Protein AF-A0A842QSG5-F1 (afdb_monomer_lite)

Secondary structure (DSSP, 8-state):
-HHHHHHHHHHHHHHHHHHHHHHHHHHHHHTT----SSHHHHHHHHHH-TTS-HHHHHHHHHHHHHHHHT----S-S--------

Sequence (85 aa):
MVETDMANVNNMRADQIQRLVRSTKKYAAIKNKKITTVDPIIRVCKKMYPTITYRELMELSQTTLRIILGETATSNYQTTLLTHL

Structure (mmCIF, N/CA/C/O backbone):
data_AF-A0A842QSG5-F1
#
_entry.id   AF-A0A842QSG5-F1
#
loop_
_atom_site.group_PDB
_atom_site.id
_atom_site.type_symbol
_atom_site.label_atom_id
_atom_site.label_alt_id
_atom_site.label_comp_id
_atom_site.label_asym_id
_atom_site.label_entity_id
_atom_site.label_seq_id
_atom_site.pdbx_PDB_ins_code
_atom_site.Cartn_x
_atom_site.Cartn_y
_atom_site.Cartn_z
_atom_site.occupancy
_atom_site.B_iso_or_equiv
_atom_site.auth_seq_id
_atom_site.auth_comp_id
_atom_site.auth_asym_id
_atom_site.auth_atom_id
_atom_site.pdbx_PDB_model_num
ATOM 1 N N . MET A 1 1 ? 9.735 16.513 -27.060 1.00 54.66 1 MET A N 1
ATOM 2 C CA . MET A 1 1 ? 9.126 15.166 -26.933 1.00 54.66 1 MET A CA 1
ATOM 3 C C . MET A 1 1 ? 9.381 14.499 -25.581 1.00 54.66 1 MET A C 1
ATOM 5 O O . MET A 1 1 ? 8.525 13.742 -25.167 1.00 54.66 1 MET A O 1
ATOM 9 N N . VAL A 1 2 ? 10.472 14.788 -24.857 1.00 58.62 2 VAL A N 1
ATOM 10 C CA . VAL A 1 2 ? 10.794 14.097 -23.584 1.00 58.62 2 VAL A CA 1
ATOM 11 C C . VAL A 1 2 ? 9.914 14.536 -22.390 1.00 58.62 2 VAL A C 1
ATOM 13 O O . VAL A 1 2 ? 9.669 13.757 -21.473 1.00 58.62 2 VAL A O 1
ATOM 16 N N . GLU A 1 3 ? 9.391 15.765 -22.394 1.00 54.09 3 GLU A N 1
ATOM 17 C CA . GLU A 1 3 ? 8.605 16.308 -21.268 1.00 54.09 3 GLU A CA 1
ATOM 18 C C . GLU A 1 3 ? 7.206 15.687 -21.134 1.00 54.09 3 GLU A C 1
ATOM 20 O O . GLU A 1 3 ? 6.720 15.477 -20.022 1.00 54.09 3 GLU A O 1
ATOM 25 N N . THR A 1 4 ? 6.567 15.340 -22.255 1.00 61.69 4 THR A N 1
ATOM 26 C CA . THR A 1 4 ? 5.223 14.740 -22.270 1.00 61.69 4 THR A CA 1
ATOM 27 C C . THR A 1 4 ? 5.231 13.329 -21.673 1.00 61.69 4 THR A C 1
ATOM 29 O O . THR A 1 4 ? 4.313 12.959 -20.941 1.00 61.69 4 THR A O 1
ATOM 32 N N . ASP A 1 5 ? 6.300 12.568 -21.908 1.00 60.03 5 ASP A N 1
ATOM 33 C CA . ASP A 1 5 ? 6.442 11.203 -21.396 1.00 60.03 5 ASP A CA 1
ATOM 34 C C . ASP A 1 5 ? 6.694 11.184 -19.882 1.00 60.03 5 ASP A C 1
ATOM 36 O O . ASP A 1 5 ? 6.083 10.394 -19.159 1.00 60.03 5 ASP A O 1
ATOM 40 N N . MET A 1 6 ? 7.520 12.103 -19.368 1.00 61.03 6 MET A N 1
ATOM 41 C CA . MET A 1 6 ? 7.763 12.226 -17.924 1.00 61.03 6 MET A CA 1
ATOM 42 C C . MET A 1 6 ? 6.506 12.633 -17.146 1.00 61.03 6 MET A C 1
ATOM 44 O O . MET A 1 6 ? 6.231 12.069 -16.083 1.00 61.03 6 MET A O 1
ATOM 48 N N . ALA A 1 7 ? 5.713 13.569 -17.674 1.00 60.84 7 ALA A N 1
ATOM 49 C CA . ALA A 1 7 ? 4.451 13.970 -17.054 1.00 60.84 7 ALA A CA 1
ATOM 50 C C . ALA A 1 7 ? 3.458 12.795 -16.973 1.00 60.84 7 ALA A C 1
ATOM 52 O O . ALA A 1 7 ? 2.832 12.572 -15.934 1.00 60.84 7 ALA A O 1
ATOM 53 N N . ASN A 1 8 ? 3.368 11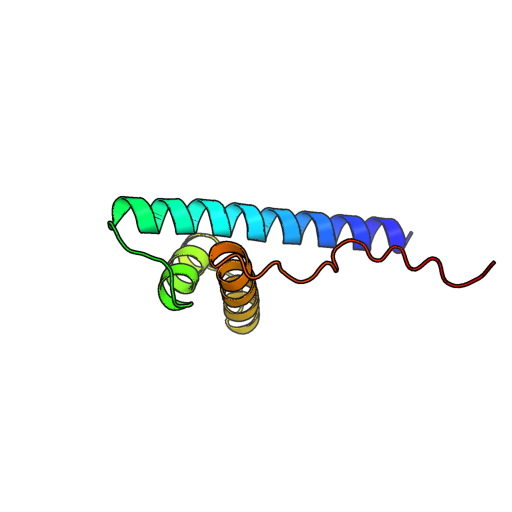.991 -18.035 1.00 60.84 8 ASN A N 1
ATOM 54 C CA . ASN A 1 8 ? 2.489 10.824 -18.078 1.00 60.84 8 ASN A CA 1
ATOM 55 C C . ASN A 1 8 ? 2.901 9.743 -17.070 1.00 60.84 8 ASN A C 1
ATOM 57 O O . ASN A 1 8 ? 2.052 9.236 -16.333 1.00 60.84 8 ASN A O 1
ATOM 61 N N . VAL A 1 9 ? 4.197 9.435 -16.969 1.00 65.62 9 VAL A N 1
ATOM 62 C CA . VAL A 1 9 ? 4.719 8.460 -15.993 1.00 65.62 9 VAL A CA 1
ATOM 63 C C . VAL A 1 9 ? 4.446 8.911 -14.553 1.00 65.62 9 VAL A C 1
ATOM 65 O O . VAL A 1 9 ? 4.023 8.103 -13.718 1.00 65.62 9 VAL A O 1
ATOM 68 N N . ASN A 1 10 ? 4.613 10.204 -14.264 1.00 72.56 10 ASN A N 1
ATOM 69 C CA . ASN A 1 10 ? 4.327 10.764 -12.942 1.00 72.56 10 ASN A CA 1
ATOM 70 C C . ASN A 1 10 ? 2.840 10.653 -12.576 1.00 72.56 10 ASN A C 1
ATOM 72 O O . ASN A 1 10 ? 2.513 10.233 -11.463 1.00 72.56 10 ASN A O 1
ATOM 76 N N . ASN A 1 11 ? 1.942 10.942 -13.521 1.00 71.69 11 ASN A N 1
ATOM 77 C CA . ASN A 1 11 ? 0.498 10.811 -13.321 1.00 71.69 11 ASN A CA 1
ATOM 78 C C . ASN A 1 11 ? 0.084 9.353 -13.073 1.00 71.69 11 ASN A C 1
ATOM 80 O O . ASN A 1 11 ? -0.668 9.066 -12.139 1.00 71.69 11 ASN A O 1
ATOM 84 N N . M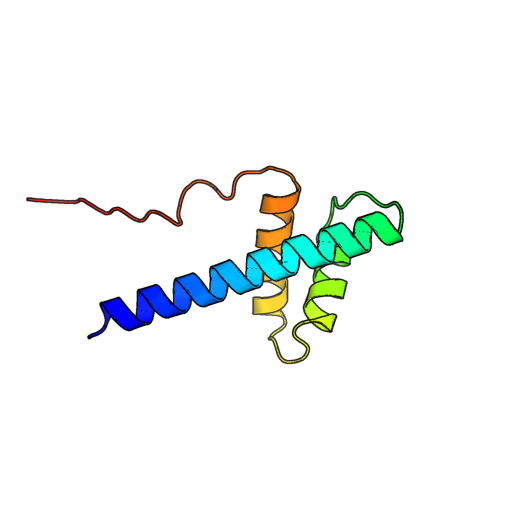ET A 1 12 ? 0.635 8.408 -13.842 1.00 76.56 12 MET A N 1
ATOM 85 C CA . MET A 1 12 ? 0.365 6.980 -13.649 1.00 76.56 12 MET A CA 1
ATOM 86 C C . MET A 1 12 ? 0.792 6.499 -12.257 1.00 76.56 12 MET A C 1
ATOM 88 O O . MET A 1 12 ? 0.052 5.756 -11.602 1.00 76.56 12 MET A O 1
ATOM 92 N N . ARG A 1 13 ? 1.961 6.943 -11.780 1.00 80.06 13 ARG A N 1
ATOM 93 C CA . ARG A 1 13 ? 2.479 6.582 -10.454 1.00 80.06 13 ARG A CA 1
ATOM 94 C C . ARG A 1 13 ? 1.644 7.197 -9.329 1.00 80.06 13 ARG A C 1
ATOM 96 O O . ARG A 1 13 ? 1.338 6.510 -8.351 1.00 80.06 13 ARG A O 1
ATOM 103 N N . ALA A 1 14 ? 1.220 8.451 -9.478 1.00 82.06 14 ALA A N 1
ATOM 104 C CA . ALA A 1 14 ? 0.333 9.113 -8.524 1.00 82.06 14 ALA A CA 1
ATOM 105 C C . ALA A 1 14 ? -1.009 8.371 -8.395 1.00 82.06 14 ALA A C 1
ATOM 107 O O . ALA A 1 14 ? -1.452 8.069 -7.282 1.00 82.06 14 ALA A O 1
ATOM 108 N N . ASP A 1 15 ? -1.607 7.981 -9.520 1.00 87.69 15 ASP A N 1
ATOM 109 C CA . ASP A 1 15 ? -2.845 7.203 -9.541 1.00 87.69 15 ASP A CA 1
ATOM 110 C C . ASP A 1 15 ? -2.690 5.828 -8.877 1.00 87.69 15 ASP A C 1
ATOM 112 O O . ASP A 1 15 ? -3.570 5.381 -8.131 1.00 87.69 15 ASP A O 1
ATOM 116 N N . GLN A 1 16 ? -1.575 5.134 -9.129 1.00 88.44 16 GLN A N 1
ATOM 117 C CA . GLN A 1 16 ? -1.268 3.853 -8.485 1.00 88.44 16 GLN A CA 1
ATOM 118 C C . GLN A 1 16 ? -1.204 3.987 -6.959 1.00 88.44 16 GLN A C 1
ATOM 120 O O . GLN A 1 16 ? -1.794 3.163 -6.250 1.00 88.44 16 GLN A O 1
ATOM 125 N N . ILE A 1 17 ? -0.549 5.039 -6.458 1.00 90.25 17 ILE A N 1
ATOM 126 C CA . ILE A 1 17 ? -0.454 5.337 -5.025 1.00 90.25 17 ILE A CA 1
ATOM 127 C C . ILE A 1 17 ? -1.841 5.646 -4.452 1.00 90.25 17 ILE A C 1
ATOM 129 O O . ILE A 1 17 ? -2.226 5.063 -3.439 1.00 90.25 17 ILE A O 1
ATOM 133 N N . GLN A 1 18 ? -2.641 6.494 -5.106 1.00 91.19 18 GLN A N 1
ATOM 134 C CA . GLN A 1 18 ? -3.992 6.805 -4.628 1.00 91.19 18 GLN A CA 1
ATOM 135 C C . GLN A 1 18 ? -4.883 5.558 -4.556 1.00 91.19 18 GLN A C 1
ATOM 137 O O . GLN A 1 18 ? -5.597 5.356 -3.566 1.00 91.19 18 GLN A O 1
ATOM 142 N N . ARG A 1 19 ? -4.826 4.691 -5.576 1.00 93.38 19 ARG A N 1
ATOM 143 C CA . ARG A 1 19 ? -5.546 3.409 -5.582 1.00 93.38 19 ARG A CA 1
ATOM 144 C C . ARG A 1 19 ? -5.098 2.504 -4.434 1.00 93.38 19 ARG A C 1
ATOM 146 O O . ARG A 1 19 ? -5.947 1.885 -3.780 1.00 93.38 19 ARG A O 1
ATOM 153 N N . LEU A 1 20 ? -3.797 2.460 -4.151 1.00 94.38 20 LEU A N 1
ATOM 154 C CA . LEU A 1 20 ? -3.238 1.672 -3.055 1.00 94.38 20 LEU A CA 1
ATOM 155 C C . LEU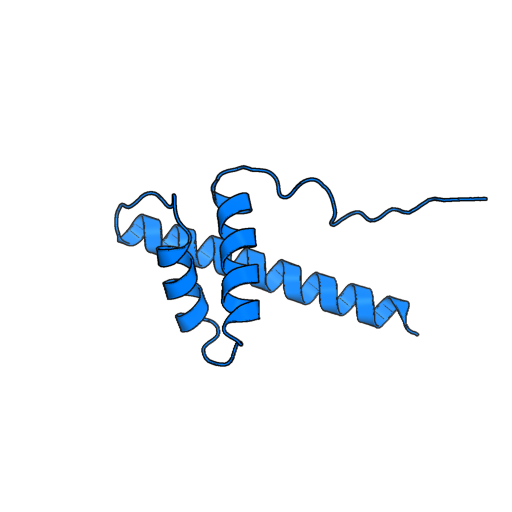 A 1 20 ? -3.650 2.224 -1.679 1.00 94.38 20 LEU A C 1
ATOM 157 O O . LEU A 1 20 ? -4.064 1.449 -0.813 1.00 94.38 20 LEU A O 1
ATOM 161 N N . VAL A 1 21 ? -3.649 3.548 -1.492 1.00 93.44 21 VAL A N 1
ATOM 162 C CA . VAL A 1 21 ? -4.139 4.212 -0.269 1.00 93.44 21 VAL A CA 1
ATOM 163 C C . VAL A 1 21 ? -5.603 3.853 -0.009 1.00 93.44 21 VAL A C 1
ATOM 165 O O . VAL A 1 21 ? -5.939 3.389 1.083 1.00 93.44 21 VAL A O 1
ATOM 168 N N . ARG A 1 22 ? -6.482 4.019 -1.008 1.00 94.50 22 ARG A N 1
ATOM 169 C CA . ARG A 1 22 ? -7.920 3.710 -0.878 1.00 94.50 22 ARG A CA 1
ATOM 170 C C . ARG A 1 22 ? -8.145 2.242 -0.511 1.00 94.50 22 ARG A C 1
ATOM 172 O O . ARG A 1 22 ? -8.903 1.942 0.412 1.00 94.50 22 ARG A O 1
ATOM 179 N N . SER A 1 23 ? -7.449 1.335 -1.192 1.00 95.56 23 SER A N 1
ATOM 180 C CA . SER A 1 23 ? -7.570 -0.109 -0.960 1.00 95.56 23 SER A CA 1
ATOM 181 C C . SER A 1 23 ? -7.060 -0.516 0.421 1.00 95.56 23 SER A C 1
ATOM 183 O O . SER A 1 23 ? -7.702 -1.314 1.106 1.00 95.56 23 SER A O 1
ATOM 185 N N . THR A 1 24 ? -5.959 0.084 0.874 1.00 94.38 24 THR A N 1
ATOM 186 C CA . THR A 1 24 ? -5.410 -0.153 2.214 1.00 94.38 24 THR A CA 1
ATOM 187 C C . THR A 1 24 ? -6.359 0.356 3.296 1.00 94.38 24 THR A C 1
ATOM 189 O O . THR A 1 24 ? -6.643 -0.382 4.239 1.00 94.38 24 THR A O 1
ATOM 192 N N . LYS A 1 25 ? -6.922 1.564 3.154 1.00 92.19 25 LYS A N 1
ATOM 193 C CA . LYS A 1 25 ? -7.920 2.092 4.101 1.00 92.19 25 LYS A CA 1
ATOM 194 C C . LYS A 1 25 ? -9.160 1.195 4.175 1.00 92.19 25 LYS A C 1
ATOM 196 O O . LYS A 1 25 ? -9.626 0.891 5.270 1.00 92.19 25 LYS A O 1
ATOM 201 N N . LYS A 1 26 ? -9.649 0.698 3.032 1.00 94.44 26 LYS A N 1
ATOM 202 C CA . LYS A 1 26 ? -10.768 -0.258 2.985 1.00 94.44 26 LYS A CA 1
ATOM 203 C C . LYS A 1 26 ? -10.427 -1.572 3.694 1.00 94.44 26 LYS A C 1
ATOM 205 O O . LYS A 1 26 ? -11.230 -2.067 4.480 1.00 94.44 26 LYS A O 1
ATOM 210 N N . TYR A 1 27 ? -9.237 -2.123 3.451 1.00 93.44 27 TYR A N 1
ATOM 211 C CA . TYR A 1 27 ? -8.761 -3.324 4.142 1.00 93.44 27 TYR A CA 1
ATOM 212 C C . TYR A 1 27 ? -8.689 -3.116 5.663 1.00 93.44 27 TYR A C 1
ATOM 214 O O . TYR A 1 27 ? -9.148 -3.968 6.424 1.00 93.44 27 TYR A O 1
ATOM 222 N N . ALA A 1 28 ? -8.160 -1.971 6.097 1.00 91.69 28 ALA A N 1
ATOM 223 C CA . ALA A 1 28 ? -8.054 -1.585 7.499 1.00 91.69 28 ALA A CA 1
ATOM 224 C C . ALA A 1 28 ? -9.432 -1.496 8.174 1.00 91.69 28 ALA A C 1
ATOM 226 O O . ALA A 1 28 ? -9.627 -2.080 9.239 1.00 91.69 28 ALA A O 1
ATOM 227 N N . ALA A 1 29 ? -10.397 -0.850 7.510 1.00 91.56 29 ALA A N 1
ATOM 228 C CA . ALA A 1 29 ? -11.773 -0.718 7.981 1.00 91.56 29 ALA A CA 1
ATOM 229 C C . ALA A 1 29 ? -12.464 -2.083 8.138 1.00 91.56 29 ALA A C 1
ATOM 231 O O . ALA A 1 29 ? -13.018 -2.369 9.193 1.00 91.56 29 ALA A O 1
ATOM 232 N N . ILE A 1 30 ? -12.350 -2.968 7.138 1.00 93.56 30 ILE A N 1
ATOM 233 C CA . ILE A 1 30 ? -12.915 -4.331 7.195 1.00 93.56 30 ILE A CA 1
ATOM 234 C C . ILE A 1 30 ? -12.314 -5.139 8.352 1.00 93.56 30 ILE A C 1
ATOM 236 O O . ILE A 1 30 ? -12.989 -5.961 8.965 1.00 93.56 30 ILE A O 1
ATOM 240 N N . LYS A 1 31 ? -11.026 -4.935 8.643 1.00 91.12 31 LYS A N 1
ATOM 241 C CA . LYS A 1 31 ? -10.327 -5.633 9.727 1.00 91.12 31 LYS A CA 1
ATOM 242 C C . LYS A 1 31 ? -10.436 -4.928 11.079 1.00 91.12 31 LYS A C 1
ATOM 244 O O . LYS A 1 31 ? -9.902 -5.468 12.042 1.00 91.12 31 LYS A O 1
ATOM 249 N N . ASN A 1 32 ? -11.088 -3.766 11.148 1.00 91.12 32 ASN A N 1
ATOM 250 C CA . ASN A 1 32 ? -11.118 -2.881 12.311 1.00 91.12 32 ASN A CA 1
ATOM 251 C C . ASN A 1 32 ? -9.715 -2.635 12.909 1.00 91.12 32 ASN A C 1
ATOM 253 O O . ASN A 1 32 ? -9.494 -2.737 14.115 1.00 91.12 32 ASN A O 1
ATOM 257 N N . LYS A 1 33 ? -8.728 -2.388 12.038 1.00 88.44 33 LYS A N 1
ATOM 258 C CA . LYS A 1 33 ? -7.326 -2.152 12.415 1.00 88.44 33 LYS A CA 1
ATOM 259 C C . LYS A 1 33 ? -6.879 -0.767 11.979 1.00 88.44 33 LYS A C 1
ATOM 261 O O . LYS A 1 33 ? -7.267 -0.288 10.919 1.00 88.44 33 LYS A O 1
ATOM 266 N N . LYS A 1 34 ? -5.994 -0.156 12.765 1.00 87.75 34 LYS A N 1
ATOM 267 C CA . LYS A 1 34 ? -5.243 1.032 12.347 1.00 87.75 34 LYS A CA 1
ATOM 268 C C . LYS A 1 34 ? -4.037 0.611 11.506 1.00 87.75 34 LYS A C 1
ATOM 270 O O . LYS A 1 34 ? -3.434 -0.430 11.761 1.00 87.75 34 LYS A O 1
ATOM 275 N N . ILE A 1 35 ? -3.700 1.416 10.503 1.00 89.56 35 ILE A N 1
ATOM 276 C CA . ILE A 1 35 ? -2.491 1.230 9.696 1.00 89.56 35 ILE A CA 1
ATOM 277 C C . ILE A 1 35 ? -1.375 2.048 10.333 1.00 89.56 35 ILE A C 1
ATOM 279 O O . ILE A 1 35 ? -1.416 3.272 10.290 1.00 89.56 35 ILE A O 1
ATOM 283 N N . THR A 1 36 ? -0.409 1.366 10.937 1.00 87.44 36 THR A N 1
ATOM 284 C CA . THR A 1 36 ? 0.777 1.981 11.557 1.00 87.44 36 THR A CA 1
ATOM 285 C C . THR A 1 36 ? 2.086 1.444 10.985 1.00 87.44 36 THR A C 1
ATOM 287 O O . THR A 1 36 ? 3.144 2.005 11.241 1.00 87.44 36 THR A O 1
ATOM 290 N N . THR A 1 37 ? 2.028 0.367 10.197 1.00 90.38 37 THR A N 1
ATOM 291 C CA . THR A 1 37 ? 3.194 -0.299 9.607 1.00 90.38 37 THR A CA 1
ATOM 292 C C . THR A 1 37 ? 2.977 -0.585 8.124 1.00 90.38 37 THR A C 1
ATOM 294 O O . THR A 1 37 ? 1.865 -0.468 7.600 1.00 90.38 37 THR A O 1
ATOM 297 N N . VAL A 1 38 ? 4.053 -0.974 7.436 1.00 92.25 38 VAL A N 1
ATOM 298 C CA . VAL A 1 38 ? 4.034 -1.293 6.002 1.00 92.25 38 VAL A CA 1
ATOM 299 C C . VAL A 1 38 ? 3.406 -2.653 5.684 1.00 92.25 38 VAL A C 1
ATOM 301 O O . VAL A 1 38 ? 2.866 -2.812 4.596 1.00 92.25 38 VAL A O 1
ATOM 304 N N . ASP A 1 39 ? 3.396 -3.630 6.596 1.00 92.31 39 ASP A N 1
ATOM 305 C CA . ASP A 1 39 ? 2.966 -5.009 6.283 1.00 92.31 39 ASP A CA 1
ATOM 306 C C . ASP A 1 39 ? 1.528 -5.135 5.751 1.00 92.31 39 ASP A C 1
ATOM 308 O O . ASP A 1 39 ? 1.302 -5.863 4.774 1.00 92.31 39 ASP A O 1
ATOM 312 N N . PRO A 1 40 ? 0.526 -4.432 6.322 1.00 91.69 40 PRO A N 1
ATOM 313 C CA . PRO A 1 40 ? -0.822 -4.428 5.765 1.00 91.69 40 PRO A CA 1
ATOM 314 C C . PRO A 1 40 ? -0.854 -3.866 4.341 1.00 91.69 40 PRO A C 1
ATOM 316 O O . PRO A 1 40 ? -1.621 -4.347 3.509 1.00 91.69 40 PRO A O 1
ATOM 319 N N . ILE A 1 41 ? -0.006 -2.876 4.058 1.00 94.25 41 ILE A N 1
ATOM 320 C CA . ILE A 1 41 ? 0.095 -2.225 2.753 1.00 94.25 41 ILE A CA 1
ATOM 321 C C . ILE A 1 41 ? 0.765 -3.161 1.757 1.00 94.25 41 ILE A C 1
ATOM 323 O O . ILE A 1 41 ? 0.228 -3.357 0.674 1.00 94.25 41 ILE A O 1
ATOM 327 N N . ILE A 1 42 ? 1.864 -3.815 2.142 1.00 94.94 42 ILE A N 1
ATOM 328 C CA . ILE A 1 42 ? 2.561 -4.820 1.330 1.00 94.94 42 ILE A CA 1
ATOM 329 C C . ILE A 1 42 ? 1.587 -5.923 0.912 1.00 94.94 42 ILE A C 1
ATOM 331 O O . ILE A 1 42 ? 1.560 -6.326 -0.250 1.00 94.94 42 ILE A O 1
ATOM 335 N N . ARG A 1 43 ? 0.739 -6.392 1.836 1.00 93.50 43 ARG A N 1
ATOM 336 C CA . ARG A 1 43 ? -0.276 -7.413 1.543 1.00 93.50 43 ARG A CA 1
ATOM 337 C C . ARG A 1 43 ? -1.292 -6.939 0.503 1.00 93.50 43 ARG A C 1
ATOM 339 O O . ARG A 1 43 ? -1.640 -7.702 -0.396 1.00 93.50 43 ARG A O 1
ATOM 346 N N . VAL A 1 44 ? -1.774 -5.704 0.624 1.00 94.69 44 VAL A N 1
ATOM 347 C CA . VAL A 1 44 ? -2.717 -5.116 -0.340 1.00 94.69 44 VAL A CA 1
ATOM 348 C C . VAL A 1 44 ? -2.029 -4.862 -1.683 1.00 94.69 44 VAL A C 1
ATOM 350 O O . VAL A 1 44 ? -2.585 -5.203 -2.722 1.00 94.69 44 VAL A O 1
ATOM 353 N N . CYS A 1 45 ? -0.800 -4.352 -1.667 1.00 93.94 45 CYS A N 1
ATOM 354 C CA . CYS A 1 45 ? -0.007 -4.037 -2.848 1.00 93.94 45 CYS A CA 1
ATOM 355 C C . CYS A 1 45 ? 0.325 -5.300 -3.656 1.00 93.94 45 CYS A C 1
ATOM 357 O O . CYS A 1 45 ? 0.019 -5.341 -4.842 1.00 93.94 45 CYS A O 1
ATOM 359 N N . LYS A 1 46 ? 0.792 -6.383 -3.011 1.00 94.44 46 LYS A N 1
ATOM 360 C CA . LYS A 1 46 ? 0.991 -7.693 -3.666 1.00 94.44 46 LYS A CA 1
ATOM 361 C C . LYS A 1 46 ? -0.294 -8.249 -4.285 1.00 94.44 46 LYS A C 1
ATOM 363 O O . LYS A 1 46 ? -0.239 -8.910 -5.315 1.00 94.44 46 LYS A O 1
ATOM 368 N N . LYS A 1 47 ? -1.451 -8.001 -3.660 1.00 94.38 47 LYS A N 1
ATOM 369 C CA . LYS A 1 47 ? -2.749 -8.443 -4.190 1.00 94.38 47 LYS A CA 1
ATOM 370 C C . LYS A 1 47 ? -3.184 -7.630 -5.413 1.00 94.38 47 LYS A C 1
ATOM 372 O O . LYS A 1 47 ? -3.803 -8.186 -6.311 1.00 94.38 47 LYS A O 1
ATOM 377 N N . MET A 1 48 ? -2.907 -6.328 -5.426 1.00 92.94 48 MET A N 1
ATOM 378 C CA . MET A 1 48 ? -3.269 -5.435 -6.531 1.00 92.94 48 MET A CA 1
ATOM 379 C C . MET A 1 48 ? -2.301 -5.535 -7.711 1.00 92.94 48 MET A C 1
ATOM 381 O O . MET A 1 48 ? -2.726 -5.426 -8.856 1.00 92.94 48 MET A O 1
ATOM 385 N N . TYR A 1 49 ? -1.017 -5.741 -7.426 1.00 92.44 49 TYR A N 1
ATOM 386 C CA . TYR A 1 49 ? 0.058 -5.718 -8.406 1.00 92.44 49 TYR A CA 1
ATOM 387 C C . TYR A 1 49 ? 0.973 -6.940 -8.197 1.00 92.44 49 TYR A C 1
ATOM 389 O O . TYR A 1 49 ? 2.044 -6.828 -7.601 1.00 92.44 49 TYR A O 1
ATOM 397 N N . PRO A 1 50 ? 0.559 -8.138 -8.643 1.00 90.56 50 PRO A N 1
ATOM 398 C CA . PRO A 1 50 ? 1.293 -9.377 -8.373 1.00 90.56 50 PRO A CA 1
ATOM 399 C C . PRO A 1 50 ? 2.641 -9.469 -9.104 1.00 90.56 50 PRO A C 1
ATOM 401 O O . PRO A 1 50 ? 3.490 -10.262 -8.711 1.00 90.56 50 PRO A O 1
ATOM 404 N N . THR A 1 51 ? 2.841 -8.669 -10.154 1.00 92.50 51 THR A N 1
ATOM 405 C CA . THR A 1 51 ? 4.019 -8.715 -11.032 1.00 92.50 51 THR A CA 1
ATOM 406 C C . THR A 1 51 ? 5.095 -7.683 -10.689 1.00 92.50 51 THR A C 1
ATOM 408 O O . THR A 1 51 ? 6.090 -7.605 -11.403 1.00 92.50 51 THR A O 1
ATOM 411 N N . ILE A 1 52 ? 4.912 -6.864 -9.647 1.00 91.25 52 ILE A N 1
ATOM 412 C CA . ILE A 1 52 ? 5.888 -5.818 -9.303 1.00 91.25 52 ILE A CA 1
ATOM 413 C C . ILE A 1 52 ? 7.095 -6.413 -8.590 1.00 91.25 52 ILE A C 1
ATOM 415 O O . ILE A 1 52 ? 6.990 -7.401 -7.855 1.00 91.25 52 ILE A O 1
ATOM 419 N N . THR A 1 53 ? 8.247 -5.775 -8.759 1.00 93.38 53 THR A N 1
ATOM 420 C CA . THR A 1 53 ? 9.461 -6.203 -8.067 1.00 93.38 53 THR A CA 1
ATOM 421 C C . THR A 1 53 ? 9.352 -5.954 -6.561 1.00 93.38 53 THR A C 1
ATOM 423 O O . THR A 1 53 ? 8.625 -5.074 -6.097 1.00 93.38 53 THR A O 1
ATOM 426 N N . TYR A 1 54 ? 10.120 -6.703 -5.763 1.00 90.69 54 TYR A N 1
ATOM 427 C CA . TYR A 1 54 ? 10.165 -6.486 -4.312 1.00 90.69 54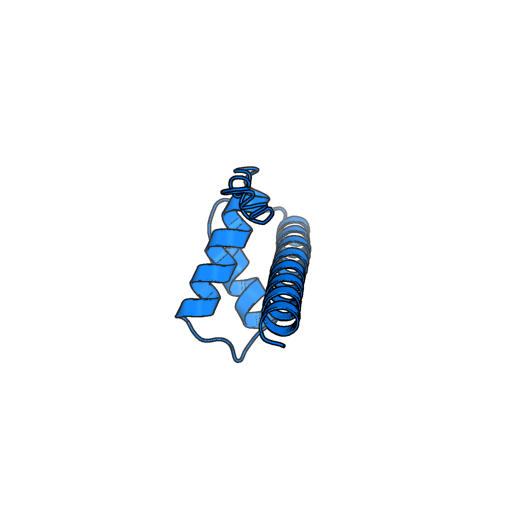 TYR A CA 1
ATOM 428 C C . TYR A 1 54 ? 10.595 -5.055 -3.943 1.00 90.69 54 TYR A C 1
ATOM 430 O O . TYR A 1 54 ? 10.092 -4.481 -2.977 1.00 90.69 54 TYR A O 1
ATOM 438 N N . ARG A 1 55 ? 11.491 -4.461 -4.739 1.00 90.81 55 ARG A N 1
ATOM 439 C CA . ARG A 1 55 ? 11.933 -3.077 -4.562 1.00 90.81 55 ARG A CA 1
ATOM 440 C C . ARG A 1 55 ? 10.778 -2.092 -4.753 1.00 90.81 55 ARG A C 1
ATOM 442 O O . ARG A 1 55 ? 10.494 -1.317 -3.845 1.00 90.81 55 ARG A O 1
ATOM 449 N N . GLU A 1 56 ? 10.080 -2.160 -5.885 1.00 90.19 56 GLU A N 1
ATOM 450 C CA . GLU A 1 56 ? 8.937 -1.280 -6.176 1.00 90.19 56 GLU A CA 1
ATOM 451 C C . GLU A 1 56 ? 7.798 -1.471 -5.171 1.00 90.19 56 GLU A C 1
ATOM 453 O O . GLU A 1 56 ? 7.169 -0.504 -4.741 1.00 90.19 56 GLU A O 1
ATOM 458 N N . LEU A 1 57 ? 7.562 -2.716 -4.750 1.00 93.06 57 LEU A N 1
ATOM 459 C CA . LEU A 1 57 ? 6.603 -3.057 -3.706 1.00 93.06 57 LEU A CA 1
ATOM 460 C C . LEU A 1 57 ? 6.896 -2.310 -2.405 1.00 93.06 57 LEU A C 1
ATOM 462 O O . LEU A 1 57 ? 5.972 -1.751 -1.807 1.00 93.06 57 LEU A O 1
ATOM 466 N N . MET A 1 58 ? 8.157 -2.302 -1.965 1.00 94.00 58 MET A N 1
ATOM 467 C CA . MET A 1 58 ? 8.557 -1.589 -0.755 1.00 94.00 58 MET A CA 1
ATOM 468 C C . MET A 1 58 ? 8.462 -0.077 -0.922 1.00 94.00 58 MET A C 1
ATOM 470 O O . MET A 1 58 ? 7.901 0.573 -0.041 1.00 94.00 58 MET A O 1
ATOM 474 N N . GLU A 1 59 ? 8.921 0.469 -2.050 1.00 92.06 59 GLU A N 1
ATOM 475 C CA . GLU A 1 59 ? 8.820 1.904 -2.345 1.00 92.06 59 GLU A CA 1
ATOM 476 C C . GLU A 1 59 ? 7.354 2.373 -2.299 1.00 92.06 59 GLU A C 1
ATOM 478 O O . GLU A 1 59 ? 7.010 3.275 -1.532 1.00 92.06 59 GLU A O 1
ATOM 483 N N . LEU A 1 60 ? 6.454 1.698 -3.025 1.00 91.56 60 LEU A N 1
ATOM 484 C CA . LEU A 1 60 ? 5.021 2.012 -3.026 1.00 91.56 60 LEU A CA 1
ATOM 485 C C . LEU A 1 60 ? 4.399 1.880 -1.635 1.00 91.56 60 LEU A C 1
ATOM 487 O O . LEU A 1 60 ? 3.581 2.716 -1.237 1.00 91.56 60 LEU A O 1
ATOM 491 N N . SER A 1 61 ? 4.778 0.843 -0.885 1.00 92.62 61 SER A N 1
ATOM 492 C CA . SER A 1 61 ? 4.223 0.595 0.446 1.00 92.62 61 SER A CA 1
ATOM 493 C C . SER A 1 61 ? 4.654 1.662 1.453 1.00 92.62 61 SER A C 1
ATOM 495 O O . SER A 1 61 ? 3.825 2.133 2.231 1.00 92.62 61 SER A O 1
ATOM 497 N N . GLN A 1 62 ? 5.916 2.095 1.410 1.00 93.19 62 GLN A N 1
ATOM 498 C CA . GLN A 1 62 ? 6.441 3.163 2.264 1.00 93.19 62 GLN A CA 1
ATOM 499 C C . GLN A 1 62 ? 5.816 4.520 1.928 1.00 93.19 62 GLN A C 1
ATOM 501 O O . GLN A 1 62 ? 5.364 5.224 2.832 1.00 93.19 62 GLN A O 1
ATOM 506 N N . THR A 1 63 ? 5.724 4.875 0.642 1.00 91.81 63 THR A N 1
ATOM 507 C CA . THR A 1 63 ? 5.067 6.120 0.217 1.00 91.81 63 THR A CA 1
ATOM 508 C C . THR A 1 63 ? 3.598 6.141 0.637 1.00 91.81 63 THR A C 1
ATOM 510 O O . THR A 1 63 ? 3.114 7.142 1.162 1.00 91.81 63 THR A O 1
ATOM 513 N N . THR A 1 64 ? 2.897 5.018 0.473 1.00 92.12 64 THR A N 1
ATOM 514 C CA . THR A 1 64 ? 1.504 4.874 0.915 1.00 92.12 64 THR A CA 1
ATOM 515 C C . THR A 1 64 ? 1.380 5.019 2.431 1.00 92.12 64 THR A C 1
ATOM 517 O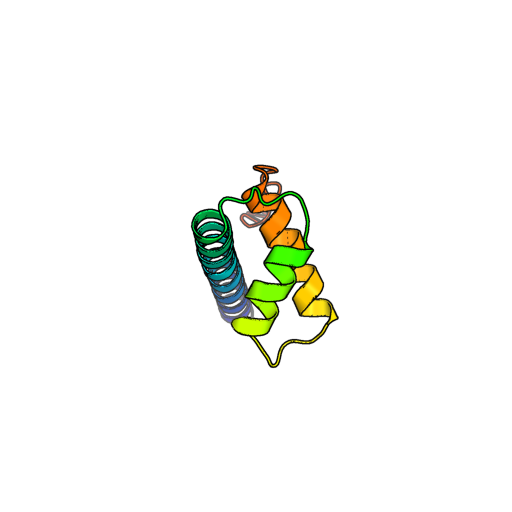 O . THR A 1 64 ? 0.449 5.678 2.891 1.00 92.12 64 THR A O 1
ATOM 520 N N . LEU A 1 65 ? 2.304 4.440 3.210 1.00 93.38 65 LEU A N 1
ATOM 521 C CA . LEU A 1 65 ? 2.286 4.548 4.670 1.00 93.38 65 LEU A CA 1
ATOM 522 C C . LEU A 1 65 ? 2.390 6.005 5.116 1.00 93.38 65 LEU A C 1
ATOM 524 O O . LEU A 1 65 ? 1.550 6.440 5.897 1.00 93.38 65 LEU A O 1
ATOM 528 N N . ARG A 1 66 ? 3.352 6.760 4.568 1.00 90.19 66 ARG A N 1
ATOM 529 C CA . ARG A 1 66 ? 3.527 8.192 4.866 1.00 90.19 66 ARG A CA 1
ATOM 530 C C . ARG A 1 66 ? 2.227 8.965 4.637 1.00 90.19 66 ARG A C 1
ATOM 532 O O . ARG A 1 66 ? 1.698 9.577 5.558 1.00 90.19 66 ARG A O 1
ATOM 539 N N . ILE A 1 67 ? 1.630 8.800 3.451 1.00 90.56 67 ILE A N 1
ATOM 540 C CA . ILE A 1 67 ? 0.360 9.452 3.092 1.00 90.56 67 ILE A CA 1
ATOM 541 C C . ILE A 1 67 ? -0.773 9.068 4.056 1.00 90.56 67 ILE A C 1
ATOM 543 O O . ILE A 1 67 ? -1.589 9.914 4.420 1.00 90.56 67 ILE A O 1
ATOM 547 N N . ILE A 1 68 ? -0.863 7.798 4.463 1.00 89.06 68 ILE A N 1
ATOM 548 C CA . ILE A 1 68 ? -1.898 7.337 5.401 1.00 89.06 68 ILE A CA 1
ATOM 549 C C . ILE A 1 68 ? -1.694 7.922 6.799 1.00 89.06 68 ILE A C 1
ATOM 551 O O . ILE A 1 68 ? -2.683 8.292 7.430 1.00 89.06 68 ILE A O 1
ATOM 555 N N . LEU A 1 69 ? -0.448 8.002 7.271 1.00 89.38 69 LEU A N 1
ATOM 556 C CA . LEU A 1 69 ? -0.107 8.551 8.583 1.00 89.38 69 LEU A CA 1
ATOM 557 C C . LEU A 1 69 ? -0.280 10.072 8.660 1.00 89.38 69 LEU A C 1
ATOM 559 O O . LEU A 1 69 ? -0.158 10.641 9.739 1.00 89.38 69 LEU A O 1
ATOM 563 N N . GLY A 1 70 ? -0.593 10.734 7.544 1.00 78.94 70 GLY A N 1
ATOM 564 C CA . GLY A 1 70 ? -0.706 12.189 7.510 1.00 78.94 70 GLY A CA 1
ATOM 565 C C . GLY A 1 70 ? 0.649 12.886 7.617 1.00 78.94 70 GLY A C 1
ATOM 566 O O . GLY A 1 70 ? 0.689 14.112 7.660 1.00 78.94 70 GLY A O 1
ATOM 567 N N . GLU A 1 71 ? 1.748 12.124 7.585 1.00 60.72 71 GLU A N 1
ATOM 568 C CA . GLU A 1 71 ? 3.031 12.636 7.134 1.00 60.72 71 GLU A CA 1
ATOM 569 C C . GLU A 1 71 ? 2.803 13.004 5.676 1.00 60.72 71 GLU A C 1
ATOM 571 O O . GLU A 1 71 ? 2.796 12.148 4.784 1.00 60.72 71 GLU A O 1
ATOM 576 N N . THR A 1 72 ? 2.489 14.278 5.437 1.00 49.59 72 THR A N 1
ATOM 577 C CA . THR A 1 72 ? 2.462 14.826 4.092 1.00 49.59 72 THR A CA 1
ATOM 578 C C . THR A 1 72 ? 3.722 14.311 3.419 1.00 49.59 72 THR A C 1
ATOM 580 O O . THR A 1 72 ? 4.829 14.528 3.909 1.00 49.59 72 THR A O 1
ATOM 583 N N . ALA A 1 73 ? 3.557 13.539 2.339 1.00 45.16 73 ALA A N 1
ATOM 584 C CA . ALA A 1 73 ? 4.648 13.345 1.406 1.00 45.16 73 ALA A CA 1
ATOM 585 C C . ALA A 1 73 ? 5.070 14.770 1.069 1.00 45.16 73 ALA A C 1
ATOM 587 O O . ALA A 1 73 ? 4.293 15.496 0.449 1.00 45.16 73 ALA A O 1
ATOM 588 N N . THR A 1 74 ? 6.181 15.210 1.657 1.00 42.22 74 THR A N 1
ATOM 589 C CA . THR A 1 74 ? 6.611 16.598 1.666 1.00 42.22 74 THR A CA 1
ATOM 590 C C . THR A 1 74 ? 6.552 17.062 0.228 1.00 42.22 74 THR A C 1
ATOM 592 O O . THR A 1 74 ? 7.213 16.477 -0.624 1.00 42.22 74 THR A O 1
ATOM 595 N N . SER A 1 75 ? 5.640 18.002 -0.022 1.00 43.34 75 SER A N 1
ATOM 596 C CA . SER A 1 75 ? 5.496 18.831 -1.213 1.00 43.34 75 SER A CA 1
ATOM 597 C C . SER A 1 75 ? 6.617 18.643 -2.242 1.00 43.34 75 SER A C 1
ATOM 599 O O . SER A 1 75 ? 7.579 19.393 -2.211 1.00 43.34 75 SER A O 1
ATOM 601 N N . ASN A 1 76 ? 6.518 17.646 -3.127 1.00 44.88 76 ASN A N 1
ATOM 602 C CA . ASN A 1 76 ? 7.482 17.444 -4.222 1.00 44.88 76 ASN A CA 1
ATOM 603 C C . ASN A 1 76 ? 6.853 16.814 -5.479 1.00 44.88 76 ASN A C 1
ATOM 605 O O . ASN A 1 76 ? 7.563 16.320 -6.345 1.00 44.88 76 ASN A O 1
ATOM 609 N N . TYR A 1 77 ? 5.523 16.857 -5.621 1.00 43.84 77 TYR A N 1
ATOM 610 C CA . TYR A 1 77 ? 4.881 16.659 -6.934 1.00 43.84 77 TYR A CA 1
ATOM 611 C C . TYR A 1 77 ? 4.591 17.986 -7.658 1.00 43.84 77 TYR A C 1
ATOM 613 O O . TYR A 1 77 ? 4.043 17.981 -8.754 1.00 43.84 77 TYR A O 1
ATOM 621 N N . GLN A 1 78 ? 5.011 19.118 -7.082 1.00 41.66 78 GLN A N 1
ATOM 622 C CA . GLN A 1 78 ? 5.205 20.379 -7.797 1.00 41.66 78 GLN A CA 1
ATOM 623 C C . GLN A 1 78 ? 6.701 20.680 -7.857 1.00 41.66 78 GLN A C 1
ATOM 625 O O . GLN A 1 78 ? 7.225 21.436 -7.045 1.00 41.66 78 GLN A O 1
ATOM 630 N N . THR A 1 79 ? 7.401 20.118 -8.838 1.00 46.00 79 THR A N 1
ATOM 631 C CA . THR A 1 79 ? 8.651 20.724 -9.301 1.00 46.00 79 THR A CA 1
ATOM 632 C C . THR A 1 79 ? 8.280 21.868 -10.241 1.00 46.00 79 THR A C 1
ATOM 634 O O . THR A 1 79 ? 8.450 21.781 -11.452 1.00 46.00 79 THR A O 1
ATOM 637 N N . THR A 1 80 ? 7.749 22.962 -9.691 1.00 46.81 80 THR A N 1
ATOM 638 C CA . THR A 1 80 ? 7.880 24.257 -10.366 1.00 46.81 80 THR A CA 1
ATOM 639 C C . THR A 1 80 ? 9.322 24.691 -10.144 1.00 46.81 80 THR A C 1
ATOM 641 O O . THR A 1 80 ? 9.623 25.473 -9.246 1.00 46.81 80 THR A O 1
ATOM 644 N N . LEU A 1 81 ? 10.240 24.119 -10.922 1.00 44.66 81 LEU A N 1
ATOM 645 C CA . LEU A 1 81 ? 11.614 24.595 -11.002 1.00 44.66 81 LEU A CA 1
ATOM 646 C C . LEU A 1 81 ? 11.605 25.852 -11.883 1.00 44.66 81 LEU A C 1
ATOM 648 O O . LEU A 1 81 ? 12.039 25.835 -13.028 1.00 44.66 81 LEU A O 1
ATOM 652 N N . LEU A 1 82 ? 11.039 26.946 -11.365 1.00 49.22 82 LEU A N 1
ATOM 653 C CA . LEU A 1 82 ? 11.307 28.281 -11.894 1.00 49.22 82 LEU A CA 1
ATOM 654 C C . LEU A 1 82 ? 12.691 28.682 -11.388 1.00 49.22 82 LEU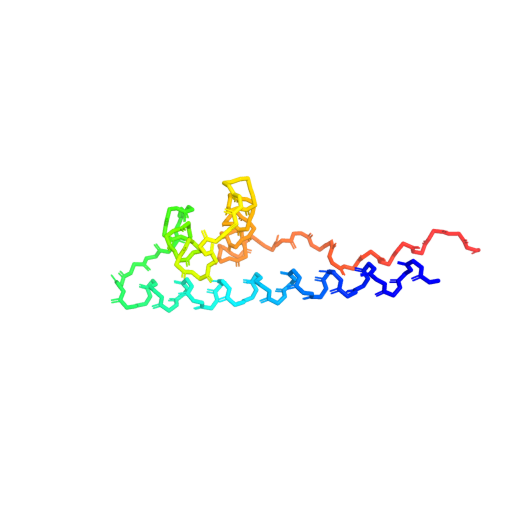 A C 1
ATOM 656 O O . LEU A 1 82 ? 12.847 29.348 -10.368 1.00 49.22 82 LEU A O 1
ATOM 660 N N . THR A 1 83 ? 13.712 28.199 -12.082 1.00 46.25 83 THR A N 1
ATOM 661 C CA . THR A 1 83 ? 15.092 28.630 -11.900 1.00 46.25 83 THR A CA 1
ATOM 662 C C . THR A 1 83 ? 15.550 29.236 -13.226 1.00 46.25 83 THR A C 1
ATOM 664 O O . THR A 1 83 ? 15.821 28.516 -14.179 1.00 46.25 83 THR A O 1
ATOM 667 N N . HIS A 1 84 ? 15.590 30.575 -13.224 1.00 42.28 84 HIS A N 1
ATOM 668 C CA . HIS A 1 84 ? 16.210 31.514 -14.175 1.00 42.28 84 HIS A CA 1
ATOM 669 C C . HIS A 1 84 ? 15.495 31.835 -15.504 1.00 42.28 84 HIS A C 1
ATOM 671 O O . HIS A 1 84 ? 15.706 31.174 -16.517 1.00 42.28 84 HIS A O 1
ATOM 677 N N . LEU A 1 85 ? 14.780 32.970 -15.505 1.00 42.34 85 LEU A N 1
ATOM 678 C CA . LEU A 1 85 ? 14.952 34.046 -16.492 1.00 42.34 85 LEU A CA 1
ATOM 679 C C . LEU A 1 85 ? 15.100 35.373 -15.742 1.00 42.34 85 LEU A C 1
ATOM 681 O O . LEU A 1 85 ? 14.282 35.598 -14.821 1.00 42.34 85 LEU A O 1
#

Radius of gyration: 15.04 Å; chains: 1; bounding box: 29×43×39 Å

Foldseek 3Di:
DVVVVVVVVLVVLVVLLVVLLVQLVVVCVVVVHDQQDLVSSLVSLCVVCVPDDPVVSVVSSVVSNCVSVVVPPPPDVDPPVPDDD

pLDDT: mean 79.39, std 18.72, range [41.66, 95.56]